Protein AF-A0A0B1T4G3-F1 (afdb_monomer_lite)

Structure (mmCIF, N/CA/C/O backbone):
data_AF-A0A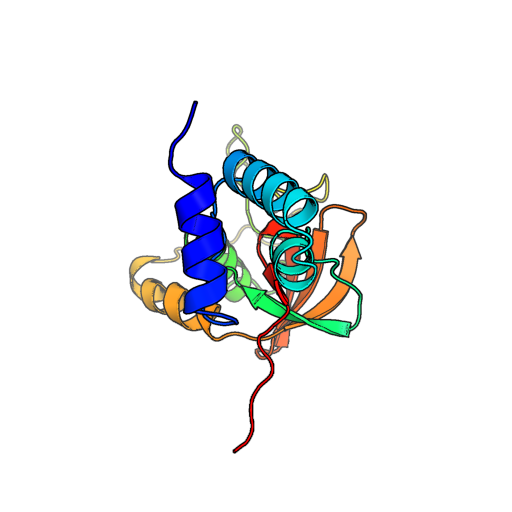0B1T4G3-F1
#
_entry.id   AF-A0A0B1T4G3-F1
#
loop_
_atom_site.group_PDB
_atom_site.id
_atom_site.type_symbol
_atom_site.label_atom_id
_atom_site.label_alt_id
_atom_site.label_comp_id
_atom_site.label_asym_id
_atom_site.label_entity_id
_atom_site.label_seq_id
_atom_site.pdbx_PDB_ins_code
_atom_site.Cartn_x
_atom_site.Cartn_y
_atom_site.Cartn_z
_atom_site.occupancy
_atom_site.B_iso_or_equiv
_atom_site.auth_seq_id
_atom_site.auth_comp_id
_atom_site.auth_asym_id
_atom_site.auth_atom_id
_atom_site.pdbx_PDB_model_num
ATOM 1 N N . MET A 1 1 ? -12.582 25.650 18.865 1.00 42.69 1 MET A N 1
ATOM 2 C CA . MET A 1 1 ? -13.372 24.447 19.202 1.00 42.69 1 MET A CA 1
ATOM 3 C C . MET A 1 1 ? -14.138 24.042 17.957 1.00 42.69 1 MET A C 1
ATOM 5 O O . MET A 1 1 ? -14.991 24.799 17.508 1.00 42.69 1 MET A O 1
ATOM 9 N N . CYS A 1 2 ? -13.718 22.944 17.332 1.00 48.22 2 CYS A N 1
ATOM 10 C CA . CYS A 1 2 ? -14.166 22.498 16.014 1.00 48.22 2 CYS A CA 1
ATOM 11 C C . CYS A 1 2 ? -15.556 21.851 16.093 1.00 48.22 2 CYS A C 1
ATOM 13 O O . CYS A 1 2 ? -15.725 20.813 16.720 1.00 48.22 2 CYS A O 1
ATOM 15 N N . LEU A 1 3 ? -16.546 22.442 15.421 1.00 53.44 3 LEU A N 1
ATOM 16 C CA . LEU A 1 3 ? -17.926 21.935 15.323 1.00 53.44 3 LEU A CA 1
ATOM 17 C C . LEU A 1 3 ? -18.066 20.682 14.425 1.00 53.44 3 LEU A C 1
ATOM 19 O O . LEU A 1 3 ? -19.178 20.271 14.107 1.00 53.44 3 LEU A O 1
ATOM 23 N N . THR A 1 4 ? -16.962 20.083 13.974 1.00 63.09 4 THR A N 1
ATOM 24 C CA . THR A 1 4 ? -16.945 19.031 12.943 1.00 63.09 4 THR A CA 1
ATOM 25 C C . THR A 1 4 ? -17.049 17.611 13.498 1.00 63.09 4 THR A C 1
ATOM 27 O O . THR A 1 4 ? -17.615 16.750 12.829 1.00 63.09 4 THR A O 1
ATOM 30 N N . PHE A 1 5 ? -16.568 17.348 14.715 1.00 69.75 5 PHE A N 1
ATOM 31 C CA . PHE A 1 5 ? -16.569 15.992 15.283 1.00 69.75 5 PHE A CA 1
ATOM 32 C C . PHE A 1 5 ? -17.957 15.452 15.648 1.00 69.75 5 PHE A C 1
ATOM 34 O O . PHE A 1 5 ? -18.245 14.308 15.295 1.00 69.75 5 PHE A O 1
ATOM 41 N N . PRO A 1 6 ? -18.879 16.250 16.226 1.00 76.31 6 PRO A N 1
ATOM 42 C CA . PRO A 1 6 ? -20.253 15.796 16.443 1.00 76.31 6 PRO A CA 1
ATOM 43 C C . PRO A 1 6 ? -20.939 15.383 15.135 1.00 76.31 6 PRO A C 1
ATOM 45 O O . PRO A 1 6 ? -21.688 14.411 15.101 1.00 76.31 6 PRO A O 1
ATOM 48 N N . LEU A 1 7 ? -20.638 16.078 14.031 1.00 82.25 7 LEU A N 1
ATOM 49 C CA . LEU A 1 7 ? -21.160 15.730 12.712 1.00 82.25 7 LEU A CA 1
ATOM 50 C C . LEU A 1 7 ? -20.596 14.393 12.212 1.00 82.25 7 LEU A C 1
ATOM 52 O O . LEU A 1 7 ? -21.327 13.624 11.600 1.00 82.25 7 LEU A O 1
ATOM 56 N N . GLN A 1 8 ? -19.325 14.090 12.483 1.00 84.19 8 GLN A N 1
ATOM 57 C CA . GLN A 1 8 ? -18.717 12.808 12.116 1.00 84.19 8 GLN A CA 1
ATOM 58 C C . GLN A 1 8 ? -19.309 11.637 12.902 1.00 84.19 8 GLN A C 1
ATOM 60 O O . GLN A 1 8 ? -19.599 10.608 12.300 1.00 84.19 8 GLN A O 1
ATOM 65 N N . ILE A 1 9 ? -19.578 11.814 14.198 1.00 88.62 9 ILE A N 1
ATOM 66 C CA . ILE A 1 9 ? -20.298 10.818 15.005 1.00 88.62 9 ILE A CA 1
ATOM 67 C C . ILE A 1 9 ? -21.705 10.582 14.441 1.00 88.62 9 ILE A C 1
ATOM 69 O O . ILE A 1 9 ? -22.118 9.440 14.263 1.00 88.62 9 ILE A O 1
ATOM 73 N N . LEU A 1 10 ? -22.432 11.651 14.103 1.00 89.00 10 LEU A N 1
ATOM 74 C CA . LEU A 1 10 ? -23.763 11.537 13.500 1.00 89.00 10 LEU A CA 1
ATOM 75 C C . LEU A 1 10 ? -23.726 10.863 12.127 1.00 89.00 10 LEU A C 1
ATOM 77 O O . LEU A 1 10 ? -24.594 10.049 11.829 1.00 89.00 10 LEU A O 1
ATOM 81 N N . ASN A 1 11 ? -22.728 11.181 11.303 1.00 89.69 11 ASN A N 1
ATOM 82 C CA . ASN A 1 11 ? -22.529 10.519 10.020 1.00 89.69 11 ASN A CA 1
ATOM 83 C C . ASN A 1 11 ? -22.250 9.026 10.221 1.00 89.69 11 ASN A C 1
ATOM 85 O O . ASN A 1 11 ? -22.866 8.223 9.540 1.00 89.69 11 ASN A O 1
ATOM 89 N N . TYR A 1 12 ? -21.417 8.636 11.191 1.00 90.25 12 TYR A N 1
ATOM 90 C CA . TYR A 1 12 ? -21.206 7.223 11.522 1.00 90.25 12 TYR A CA 1
ATOM 91 C C . TYR A 1 12 ? -22.500 6.531 11.971 1.00 90.25 12 TYR A C 1
ATOM 93 O O . TYR A 1 12 ? -22.840 5.468 11.466 1.00 90.25 12 TYR A O 1
ATOM 101 N N . LEU A 1 13 ? -23.268 7.151 12.871 1.00 88.44 13 LEU A N 1
ATOM 102 C CA . LEU A 1 13 ? -24.543 6.593 13.335 1.00 88.44 13 LEU A CA 1
ATOM 103 C C . LEU A 1 13 ? -25.595 6.490 12.219 1.00 88.44 13 LEU A C 1
ATOM 105 O O . LEU A 1 13 ? -26.489 5.650 12.303 1.00 88.44 13 LEU A O 1
ATOM 109 N N . ARG A 1 14 ? -25.509 7.347 11.195 1.00 91.38 14 ARG A N 1
ATOM 110 C CA . ARG A 1 14 ? -26.403 7.338 10.032 1.00 91.38 14 ARG A CA 1
ATOM 111 C C . ARG A 1 14 ? -25.968 6.329 8.971 1.00 91.38 14 ARG A C 1
ATOM 113 O O . ARG A 1 14 ? -26.813 5.614 8.444 1.00 91.38 14 ARG A O 1
ATOM 120 N N . ASP A 1 15 ? -24.683 6.323 8.640 1.00 88.19 15 ASP A N 1
ATOM 121 C CA . ASP A 1 15 ? -24.125 5.635 7.474 1.00 88.19 15 ASP A CA 1
ATOM 122 C C . ASP A 1 15 ? -23.593 4.231 7.839 1.00 88.19 15 ASP A C 1
ATOM 124 O O . ASP A 1 15 ? -23.404 3.392 6.961 1.00 88.19 15 ASP A O 1
ATOM 128 N N . GLY A 1 16 ? -23.396 3.940 9.130 1.00 82.38 16 GLY A N 1
ATOM 129 C CA . GLY A 1 16 ? -22.958 2.636 9.625 1.00 82.38 16 GLY A CA 1
ATOM 130 C C . GLY A 1 16 ? -21.603 2.226 9.049 1.00 82.38 16 GLY A C 1
ATOM 131 O O . GLY A 1 16 ? -20.622 2.962 9.159 1.00 82.38 16 GLY A O 1
ATOM 132 N N . GLU A 1 17 ? -21.555 1.051 8.424 1.00 69.38 17 GLU A N 1
ATOM 133 C CA . GLU A 1 17 ? -20.337 0.487 7.822 1.00 69.38 17 GLU A CA 1
ATOM 134 C C . GLU A 1 17 ? -19.843 1.265 6.589 1.00 69.38 17 GLU A C 1
ATOM 136 O O . GLU A 1 17 ? -18.663 1.201 6.256 1.00 69.38 17 GLU A O 1
ATOM 141 N N . GLU A 1 18 ? -20.699 2.072 5.952 1.00 75.62 18 GLU A N 1
ATOM 142 C CA . GLU A 1 18 ? -20.322 2.920 4.808 1.00 75.62 18 GLU A CA 1
ATOM 143 C C . GLU A 1 18 ? -19.627 4.228 5.235 1.00 75.62 18 GLU A C 1
ATOM 145 O O . GLU A 1 18 ? -19.218 5.047 4.400 1.00 75.62 18 GLU A O 1
ATOM 150 N N . PHE A 1 19 ? -19.489 4.457 6.545 1.00 83.50 19 PHE A N 1
ATOM 151 C CA . PHE A 1 19 ? -18.832 5.641 7.076 1.00 83.50 19 PHE A CA 1
ATOM 152 C C . PHE A 1 19 ? -17.337 5.659 6.739 1.00 83.50 19 PHE A C 1
ATOM 154 O O . PHE A 1 19 ? -16.575 4.744 7.049 1.00 83.50 19 PHE A O 1
ATOM 161 N N . LYS A 1 20 ? -16.884 6.770 6.152 1.00 80.06 20 LYS A N 1
ATOM 162 C CA . LYS A 1 20 ? -15.478 6.967 5.788 1.00 80.06 20 LYS A CA 1
ATOM 163 C C . LYS A 1 20 ? -14.751 7.746 6.870 1.00 80.06 20 LYS A C 1
ATOM 165 O O . LYS A 1 20 ? -15.055 8.916 7.111 1.00 80.06 20 LYS A O 1
ATOM 170 N N . ILE A 1 21 ? -13.748 7.108 7.468 1.00 83.25 21 ILE A N 1
ATOM 171 C CA . ILE A 1 21 ? -12.874 7.755 8.444 1.00 83.25 21 ILE A CA 1
ATOM 172 C C . ILE A 1 21 ? -12.067 8.900 7.804 1.00 83.25 21 ILE A C 1
ATOM 174 O O . ILE A 1 21 ? -11.745 8.849 6.610 1.00 83.25 21 ILE A O 1
ATOM 178 N N . PRO A 1 22 ? -11.709 9.936 8.581 1.00 82.44 22 PRO A N 1
ATOM 179 C CA . PRO A 1 22 ? -10.793 10.974 8.129 1.00 82.44 22 PRO A CA 1
ATOM 180 C C . PRO A 1 22 ? -9.444 10.380 7.710 1.00 82.44 22 PRO A C 1
ATOM 182 O O . PRO A 1 22 ? -8.883 9.542 8.411 1.00 82.44 22 PRO A O 1
ATOM 185 N N . LEU A 1 23 ? -8.910 10.846 6.577 1.00 68.44 23 LEU A N 1
ATOM 186 C CA . LEU A 1 23 ? -7.564 10.479 6.114 1.00 68.44 23 LEU A CA 1
ATOM 187 C C . LEU A 1 23 ? -6.463 11.200 6.902 1.00 68.44 23 LEU A C 1
ATOM 189 O O . LEU A 1 23 ? -5.333 10.722 6.973 1.00 68.44 23 LEU A O 1
ATOM 193 N N . ASP A 1 24 ? -6.791 12.364 7.465 1.00 78.75 24 ASP A N 1
ATOM 194 C CA . ASP A 1 24 ? -5.885 13.106 8.328 1.00 78.75 24 ASP A CA 1
ATOM 195 C C . ASP A 1 24 ? -5.723 12.385 9.669 1.00 78.75 24 ASP A C 1
ATOM 197 O O . ASP A 1 24 ? -6.702 12.013 10.320 1.00 78.75 24 ASP A O 1
ATOM 201 N N . ARG A 1 25 ? -4.467 12.174 10.067 1.00 71.69 25 ARG A N 1
ATOM 202 C CA . ARG A 1 25 ? -4.127 11.385 11.252 1.00 71.69 25 ARG A CA 1
ATOM 203 C C . ARG A 1 25 ? -4.613 12.049 12.536 1.00 71.69 25 ARG A C 1
ATOM 205 O O . ARG A 1 25 ? -5.115 11.344 13.410 1.00 71.69 25 ARG A O 1
ATOM 212 N N . ASP A 1 26 ? -4.467 13.366 12.645 1.00 74.88 26 ASP A N 1
ATOM 213 C CA . ASP A 1 26 ? -4.842 14.098 13.853 1.00 74.88 26 ASP A CA 1
ATOM 214 C C . ASP A 1 26 ? -6.369 14.130 13.988 1.00 74.88 26 ASP A C 1
ATOM 216 O O . ASP A 1 26 ? -6.898 13.792 15.045 1.00 74.88 26 ASP A O 1
ATOM 220 N N . ALA A 1 27 ? -7.091 14.378 12.891 1.00 79.94 27 ALA A N 1
ATOM 221 C CA . ALA A 1 27 ? -8.549 14.299 12.853 1.00 79.94 27 ALA A CA 1
ATOM 222 C C . ALA A 1 27 ? -9.081 12.882 13.140 1.00 79.94 27 ALA A C 1
ATOM 224 O O . ALA A 1 27 ? -10.125 12.736 13.774 1.00 79.94 27 ALA A O 1
ATOM 225 N N . CYS A 1 28 ? -8.387 11.833 12.686 1.00 83.81 28 CYS A N 1
ATOM 226 C CA . CYS A 1 28 ? -8.764 10.448 12.973 1.00 83.81 28 CYS A CA 1
ATOM 227 C C . CYS A 1 28 ? -8.553 10.097 14.457 1.00 83.81 28 CYS A C 1
ATOM 229 O O . CYS A 1 28 ? -9.417 9.474 15.071 1.00 83.81 28 CYS A O 1
ATOM 231 N N . GLU A 1 29 ? -7.457 10.557 15.070 1.00 80.56 29 GLU A N 1
ATOM 232 C CA . GLU A 1 29 ? -7.225 10.406 16.513 1.00 80.56 29 GLU A CA 1
ATOM 233 C C . GLU A 1 29 ? -8.234 11.195 17.356 1.00 80.56 29 GLU A C 1
ATOM 235 O O . GLU A 1 29 ? -8.721 10.690 18.370 1.00 80.56 29 GLU A O 1
ATOM 240 N N . GLU A 1 30 ? -8.587 12.414 16.947 1.00 85.00 30 GLU A N 1
ATOM 241 C CA . GLU A 1 30 ? -9.631 13.199 17.611 1.00 85.00 30 GLU A CA 1
ATOM 242 C C . GLU A 1 30 ? -10.997 12.508 17.503 1.00 85.00 30 GLU A C 1
ATOM 244 O O . GLU A 1 30 ? -11.671 12.329 18.519 1.00 85.00 30 GLU A O 1
ATOM 249 N N . LEU A 1 31 ? -11.362 12.004 16.318 1.00 89.31 31 LEU A N 1
ATOM 250 C CA . LEU A 1 31 ? -12.584 11.219 16.129 1.00 89.31 31 LEU A CA 1
ATOM 251 C C . LEU A 1 31 ? -12.585 9.942 16.981 1.00 89.31 31 LEU A C 1
ATOM 253 O O . LEU A 1 31 ? -13.611 9.600 17.567 1.00 89.31 31 LEU A O 1
ATOM 257 N N . ARG A 1 32 ? -11.440 9.263 17.108 1.00 88.25 32 ARG A N 1
ATOM 258 C CA . ARG A 1 32 ? -11.292 8.083 17.969 1.00 88.25 32 ARG A CA 1
ATOM 259 C C . ARG A 1 32 ? -11.569 8.414 19.436 1.00 88.25 32 ARG A C 1
ATOM 261 O O . ARG A 1 32 ? -12.256 7.647 20.107 1.00 88.25 32 ARG A O 1
ATOM 268 N N . ARG A 1 33 ? -11.060 9.545 19.941 1.00 86.75 33 ARG A N 1
ATOM 269 C CA . ARG A 1 33 ? -11.311 10.001 21.324 1.00 86.75 33 ARG A CA 1
ATOM 270 C C . ARG A 1 33 ? -12.784 10.327 21.555 1.00 86.75 33 ARG A C 1
ATOM 272 O O . ARG A 1 33 ? -13.336 9.936 22.579 1.00 86.75 33 ARG A O 1
ATOM 279 N N . GLU A 1 34 ? -13.429 10.987 20.598 1.00 90.94 34 GLU A N 1
ATOM 280 C CA . GLU A 1 34 ? -14.869 11.263 20.660 1.00 90.94 34 GLU A CA 1
ATOM 281 C C . GLU A 1 34 ? -15.683 9.961 20.622 1.00 90.94 34 GLU A C 1
ATOM 283 O O . GLU A 1 34 ? -16.570 9.755 21.446 1.00 90.94 34 GLU A O 1
ATOM 288 N N . ALA A 1 35 ? -15.336 9.018 19.743 1.00 90.19 35 ALA A N 1
ATOM 289 C CA . ALA A 1 35 ? -15.976 7.705 19.681 1.00 90.19 35 ALA A CA 1
ATOM 290 C C . ALA A 1 35 ? -15.845 6.921 21.000 1.00 90.19 35 ALA A C 1
ATOM 292 O O . ALA A 1 35 ? -16.797 6.263 21.421 1.00 90.19 35 ALA A O 1
ATOM 293 N N . GLN A 1 36 ? -14.698 7.027 21.683 1.00 90.62 36 GLN A N 1
ATOM 294 C CA . GLN A 1 36 ? -14.509 6.474 23.028 1.00 90.62 36 GLN A CA 1
ATOM 295 C C . GLN A 1 36 ? -15.419 7.155 24.054 1.00 90.62 36 GLN A C 1
ATOM 297 O O . GLN A 1 36 ? -16.046 6.466 24.856 1.00 90.62 36 GLN A O 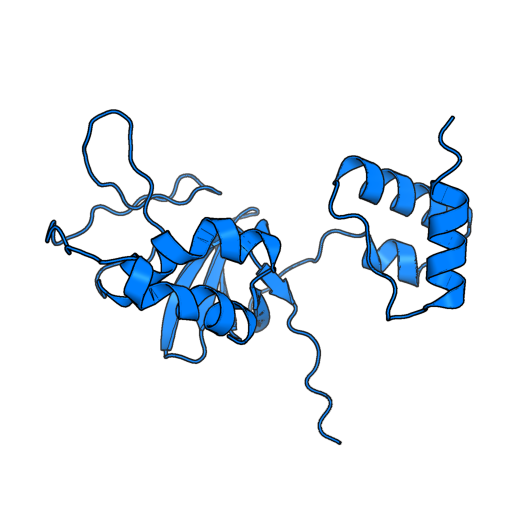1
ATOM 302 N N . PHE A 1 37 ? -15.527 8.485 24.013 1.00 92.31 37 PHE A N 1
ATOM 303 C CA . PHE A 1 37 ? -16.395 9.251 24.908 1.00 92.31 37 PHE A CA 1
ATOM 304 C C . PHE A 1 37 ? -17.877 8.876 24.745 1.00 92.31 37 PHE A C 1
ATOM 306 O O . PHE A 1 37 ? -18.570 8.665 25.740 1.00 92.31 37 PHE A O 1
ATOM 313 N N . TYR A 1 38 ? -18.350 8.718 23.505 1.00 91.62 38 TYR A N 1
ATOM 314 C CA . TYR A 1 38 ? -19.723 8.291 23.201 1.00 91.62 38 TYR A CA 1
ATOM 315 C C . TYR A 1 38 ? -19.944 6.772 23.291 1.00 91.62 38 TYR A C 1
ATOM 317 O O . TYR A 1 38 ? -21.050 6.306 23.019 1.00 91.62 38 TYR A O 1
ATOM 325 N N . ASN A 1 39 ? -18.925 5.999 23.686 1.00 91.38 39 ASN A N 1
ATOM 326 C CA . ASN A 1 39 ? -18.973 4.541 23.809 1.00 91.38 39 ASN A CA 1
ATOM 327 C C . ASN A 1 39 ? -19.435 3.833 22.518 1.00 91.38 39 ASN A C 1
ATOM 329 O O . ASN A 1 39 ? -20.334 2.991 22.531 1.00 91.38 39 ASN A O 1
ATOM 333 N N . LEU A 1 40 ? -18.814 4.195 21.393 1.00 91.69 40 LEU A N 1
ATOM 334 C CA . LEU A 1 40 ? -19.068 3.633 20.064 1.00 91.69 40 LEU A CA 1
ATOM 335 C C . LEU A 1 40 ? -17.917 2.694 19.658 1.00 91.69 40 LEU A C 1
ATOM 337 O O . LEU A 1 40 ? -17.057 3.095 18.872 1.00 91.69 40 LEU A O 1
ATOM 341 N N . PRO A 1 41 ? -17.863 1.447 20.169 1.00 87.25 41 PRO A N 1
ATOM 342 C CA . PRO A 1 41 ? -16.710 0.561 19.989 1.00 87.25 41 PRO A CA 1
ATOM 343 C C . PRO A 1 41 ? -16.390 0.268 18.519 1.00 87.25 41 PRO A C 1
ATOM 345 O O . PRO A 1 41 ? -15.218 0.262 18.158 1.00 87.25 41 PRO A O 1
ATOM 348 N N . GLY A 1 42 ? -17.406 0.130 17.658 1.00 85.00 42 GLY A N 1
ATOM 349 C CA . GLY A 1 42 ? -17.197 -0.070 16.218 1.00 85.00 42 GLY A CA 1
ATOM 350 C C . GLY A 1 42 ? -16.466 1.101 15.551 1.00 85.00 42 GLY A C 1
ATOM 351 O O . GLY A 1 42 ? -15.554 0.890 14.758 1.00 85.00 42 GLY A O 1
ATOM 352 N N . LEU A 1 43 ? -16.772 2.344 15.938 1.00 86.69 43 LEU A N 1
ATOM 353 C CA . LEU A 1 43 ? -16.068 3.518 15.415 1.00 86.69 43 LEU A CA 1
ATOM 354 C C . LEU A 1 43 ? -14.654 3.649 15.996 1.00 86.69 43 LEU A C 1
ATOM 356 O O . LEU A 1 43 ? -13.735 4.064 15.296 1.00 86.69 43 LEU A O 1
ATOM 360 N N . VAL A 1 44 ? -14.455 3.259 17.259 1.00 86.25 44 VAL A N 1
ATOM 361 C CA . VAL A 1 44 ? -13.115 3.209 17.866 1.00 86.25 44 VAL A CA 1
ATOM 362 C C . VAL A 1 44 ? -12.223 2.220 17.122 1.00 86.25 44 VAL A C 1
ATOM 364 O O . VAL A 1 44 ? -11.065 2.535 16.847 1.00 86.25 44 VAL A O 1
ATOM 367 N N . GLU A 1 45 ? -12.752 1.048 16.781 1.00 83.19 45 GLU A N 1
ATOM 368 C CA . GLU A 1 45 ? -12.043 0.035 16.001 1.00 83.19 45 GLU A CA 1
ATOM 369 C C . GLU A 1 45 ? -11.755 0.519 14.575 1.00 83.19 45 GLU A C 1
ATOM 371 O O . GLU A 1 45 ? -10.614 0.430 14.128 1.00 83.19 45 GLU A O 1
ATOM 376 N N . LEU A 1 46 ? -12.731 1.143 13.905 1.00 79.56 46 LEU A N 1
ATOM 377 C CA . LEU A 1 46 ? -12.545 1.739 12.575 1.00 79.56 46 LEU A CA 1
ATOM 378 C C . LEU A 1 46 ? -11.458 2.823 12.552 1.00 79.56 46 LEU A C 1
ATOM 380 O O . LEU A 1 46 ? -10.716 2.932 11.577 1.00 79.56 46 LEU A O 1
ATOM 384 N N . CYS A 1 47 ? -11.345 3.619 13.616 1.00 81.75 47 CYS A N 1
ATOM 385 C CA . CYS A 1 47 ? -10.299 4.631 13.760 1.00 81.75 47 CYS A CA 1
ATOM 386 C C . CYS A 1 47 ? -8.975 4.072 14.306 1.00 81.75 47 CYS A C 1
ATOM 388 O O . CYS A 1 47 ? -7.997 4.815 14.413 1.00 81.75 47 CYS A O 1
ATOM 390 N N . SER A 1 48 ? -8.919 2.796 14.693 1.00 74.75 48 SER A N 1
ATOM 391 C CA . SER A 1 48 ? -7.696 2.197 15.220 1.00 74.75 48 SER A CA 1
ATOM 392 C C . SER A 1 48 ? -6.729 1.837 14.087 1.00 74.75 48 SER A C 1
ATOM 394 O O . SER A 1 48 ? -7.152 1.498 12.978 1.00 74.75 48 SER A O 1
ATOM 396 N N . PRO A 1 49 ? -5.407 1.884 14.332 1.00 70.94 49 PRO A N 1
ATOM 397 C CA . PRO A 1 49 ? -4.434 1.392 13.368 1.00 70.94 49 PRO A CA 1
ATOM 398 C C . PRO A 1 49 ? -4.734 -0.074 13.047 1.00 70.94 49 PRO A C 1
ATOM 400 O O . PRO A 1 49 ? -4.772 -0.909 13.950 1.00 70.94 49 PRO A O 1
ATOM 403 N N . GLN A 1 50 ? -4.934 -0.396 11.768 1.00 73.88 50 GLN A N 1
ATOM 404 C CA . GLN A 1 50 ? -5.099 -1.789 11.362 1.00 73.88 50 GLN A CA 1
ATOM 405 C C . GLN A 1 50 ? -3.824 -2.564 11.698 1.00 73.88 50 GLN A C 1
ATOM 407 O O . GLN A 1 50 ? -2.736 -2.233 11.221 1.00 73.88 50 GLN A O 1
ATOM 412 N N . VAL A 1 51 ? -3.968 -3.607 12.513 1.00 83.44 51 VAL A N 1
ATOM 413 C CA . VAL A 1 51 ? -2.883 -4.548 12.787 1.00 83.44 51 VAL A CA 1
ATOM 414 C C . VAL A 1 51 ? -2.819 -5.537 11.631 1.00 83.44 51 VAL A C 1
ATOM 416 O O . VAL A 1 51 ? -3.783 -6.257 11.368 1.00 83.44 51 VAL A O 1
ATOM 419 N N . LEU A 1 52 ? -1.682 -5.537 10.940 1.00 89.69 52 LEU A N 1
ATOM 420 C CA . LEU A 1 52 ? -1.392 -6.424 9.821 1.00 89.69 52 LEU A CA 1
ATOM 421 C C . LEU A 1 52 ? -0.497 -7.574 10.286 1.00 89.69 52 LEU A C 1
ATOM 423 O O . LEU A 1 52 ? 0.572 -7.336 10.856 1.00 89.69 52 LEU A O 1
ATOM 427 N N . ASN A 1 53 ? -0.929 -8.799 10.009 1.00 93.50 53 ASN A N 1
ATOM 428 C CA . ASN A 1 53 ? -0.267 -10.045 10.369 1.00 93.50 53 ASN A CA 1
ATOM 429 C C . ASN A 1 53 ? 0.098 -10.857 9.123 1.00 93.50 53 ASN A C 1
ATOM 431 O O . ASN A 1 53 ? -0.448 -10.651 8.043 1.00 93.50 53 ASN A O 1
ATOM 435 N N . VAL A 1 54 ? 1.009 -11.817 9.289 1.00 95.44 54 VAL A N 1
ATOM 436 C CA . VAL A 1 54 ? 1.283 -12.824 8.253 1.00 95.44 54 VAL A CA 1
ATOM 437 C C . VAL A 1 54 ? 0.009 -13.625 7.970 1.00 95.44 54 VAL A C 1
ATOM 439 O O . VAL A 1 54 ? -0.679 -14.029 8.908 1.00 95.44 54 VAL A O 1
ATOM 442 N N . GLY A 1 55 ? -0.293 -13.839 6.691 1.00 94.31 55 GLY A N 1
ATOM 443 C CA . GLY A 1 55 ? -1.504 -14.503 6.207 1.00 94.31 55 GLY A CA 1
ATOM 444 C C . GLY A 1 55 ? -2.717 -13.583 6.044 1.00 94.31 55 GLY A C 1
ATOM 445 O O . GLY A 1 55 ? -3.740 -14.030 5.532 1.00 94.31 55 GLY A O 1
ATOM 446 N N . ASP A 1 56 ? -2.639 -12.308 6.452 1.00 94.12 56 ASP A N 1
ATOM 447 C CA . ASP A 1 56 ? -3.705 -11.351 6.142 1.00 94.12 56 ASP A CA 1
ATOM 448 C C . ASP A 1 56 ? -3.739 -11.078 4.630 1.00 94.12 56 ASP A C 1
ATOM 450 O O . ASP A 1 56 ? -2.721 -10.738 4.016 1.00 94.12 56 ASP A O 1
ATOM 454 N N . GLU A 1 57 ? -4.936 -11.160 4.050 1.00 95.25 57 GLU A N 1
ATOM 455 C CA . GLU A 1 57 ? -5.196 -10.681 2.697 1.00 95.25 57 GLU A CA 1
ATOM 456 C C . GLU A 1 57 ? -5.325 -9.151 2.708 1.00 95.25 57 GLU A C 1
ATOM 458 O O . GLU A 1 57 ? -6.032 -8.564 3.536 1.00 95.25 57 GLU A O 1
ATOM 463 N N . VAL A 1 58 ? -4.634 -8.486 1.788 1.00 94.12 58 VAL A N 1
ATOM 464 C CA . VAL A 1 58 ? -4.502 -7.032 1.727 1.00 94.12 58 VAL A CA 1
ATOM 465 C C . VAL A 1 58 ? -4.741 -6.478 0.329 1.00 94.12 58 VAL A C 1
ATOM 467 O O . VAL A 1 58 ? -4.621 -7.163 -0.686 1.00 94.12 58 VAL A O 1
ATOM 470 N N . GLN A 1 59 ? -5.063 -5.190 0.292 1.00 94.31 59 GLN A N 1
ATOM 471 C CA . GLN A 1 59 ? -5.185 -4.383 -0.916 1.00 94.31 59 GLN A CA 1
ATOM 472 C C . GLN A 1 59 ? -4.435 -3.063 -0.750 1.00 94.31 59 GLN A C 1
ATOM 474 O O . GLN A 1 59 ? -4.200 -2.580 0.365 1.00 94.31 59 GLN A O 1
ATOM 479 N N . TRP A 1 60 ? -4.098 -2.438 -1.875 1.00 92.50 60 TRP A N 1
ATOM 480 C CA . TRP A 1 60 ? -3.530 -1.097 -1.879 1.00 92.50 60 TRP A CA 1
ATOM 481 C C . TRP A 1 60 ? -4.506 -0.072 -1.301 1.00 92.50 60 TRP A C 1
ATOM 483 O O . TRP A 1 60 ? -5.688 -0.037 -1.651 1.00 92.50 60 TRP A O 1
ATOM 493 N N . LYS A 1 61 ? -3.994 0.842 -0.472 1.00 89.06 61 LYS A N 1
ATOM 494 C CA . LYS A 1 61 ? -4.740 2.060 -0.149 1.00 89.06 61 LYS A CA 1
ATOM 495 C C . LYS A 1 61 ? -4.763 2.988 -1.358 1.00 89.06 61 LYS A C 1
ATOM 497 O O . LYS A 1 61 ? -3.765 3.139 -2.064 1.00 89.06 61 LYS A O 1
ATOM 502 N N . ARG A 1 62 ? -5.885 3.670 -1.579 1.00 85.69 62 ARG A N 1
ATOM 503 C CA . ARG A 1 62 ? -6.081 4.528 -2.758 1.00 85.69 62 ARG A CA 1
ATOM 504 C C . ARG A 1 62 ? -5.074 5.677 -2.822 1.00 85.69 62 ARG A C 1
ATOM 506 O O . ARG A 1 62 ? -4.531 5.982 -3.882 1.00 85.69 62 ARG A O 1
ATOM 513 N N . GLU A 1 63 ? -4.809 6.290 -1.680 1.00 83.75 63 GLU A N 1
ATOM 514 C CA . GLU A 1 63 ? -3.819 7.344 -1.496 1.00 83.75 63 GLU A CA 1
ATOM 515 C C . GLU A 1 63 ? -2.388 6.840 -1.727 1.00 83.75 63 GLU A C 1
ATOM 517 O O . GLU A 1 63 ? -1.567 7.558 -2.298 1.00 83.75 63 GLU A O 1
ATOM 522 N N . ALA A 1 64 ? -2.107 5.580 -1.382 1.00 88.38 64 ALA A N 1
ATOM 523 C CA . ALA A 1 64 ? -0.806 4.969 -1.611 1.00 88.38 64 ALA A CA 1
ATOM 524 C C . ALA A 1 64 ? -0.567 4.711 -3.103 1.00 88.38 64 ALA A C 1
ATOM 526 O O . ALA A 1 64 ? 0.510 5.023 -3.602 1.00 88.38 64 ALA A O 1
ATOM 527 N N . VAL A 1 65 ? -1.566 4.241 -3.858 1.00 90.56 65 VAL A N 1
ATOM 528 C CA . VAL A 1 65 ? -1.418 4.002 -5.308 1.00 90.56 65 VAL A CA 1
ATOM 529 C C . VAL A 1 65 ? -0.858 5.226 -6.036 1.00 90.56 65 VAL A C 1
ATOM 531 O O . VAL A 1 65 ? 0.052 5.093 -6.851 1.00 90.56 65 VAL A O 1
ATOM 534 N N . SER A 1 66 ? -1.326 6.430 -5.698 1.00 86.25 66 SER A N 1
ATOM 535 C CA . SER A 1 66 ? -0.854 7.675 -6.326 1.00 86.25 66 SER A CA 1
ATOM 536 C C . SER A 1 66 ? 0.651 7.916 -6.139 1.00 86.25 66 SER A C 1
ATOM 538 O O . SER A 1 66 ? 1.292 8.496 -7.017 1.00 86.25 66 SER A O 1
ATOM 540 N N . LEU A 1 67 ? 1.215 7.441 -5.026 1.00 85.12 67 LEU A N 1
ATOM 541 C CA . LEU A 1 67 ? 2.633 7.553 -4.684 1.00 85.12 67 LEU A CA 1
ATOM 542 C C . LEU A 1 67 ? 3.457 6.375 -5.224 1.00 85.12 67 LEU A C 1
ATOM 544 O O . LEU A 1 67 ? 4.584 6.565 -5.679 1.00 85.12 67 LEU A O 1
ATOM 548 N N . TYR A 1 68 ? 2.893 5.166 -5.198 1.00 88.75 68 TYR A N 1
ATOM 549 C CA . TYR A 1 68 ? 3.631 3.923 -5.424 1.00 88.75 68 TYR A CA 1
ATOM 550 C C . TYR A 1 68 ? 3.502 3.344 -6.834 1.00 88.75 68 TYR A C 1
ATOM 552 O O . TYR A 1 68 ? 4.297 2.476 -7.182 1.00 88.75 68 TYR A O 1
ATOM 560 N N . TRP A 1 69 ? 2.587 3.824 -7.684 1.00 91.00 69 TRP A N 1
ATOM 561 C CA . TRP A 1 69 ? 2.380 3.205 -9.000 1.00 91.00 69 TRP A CA 1
ATOM 562 C C . TRP A 1 69 ? 3.613 3.244 -9.909 1.00 91.00 69 TRP A C 1
ATOM 564 O O . TRP A 1 69 ? 3.903 2.260 -10.580 1.00 91.00 69 TRP A O 1
ATOM 574 N N . ARG A 1 70 ? 4.395 4.333 -9.914 1.00 88.12 70 ARG A N 1
ATOM 575 C CA . ARG A 1 70 ? 5.624 4.397 -10.729 1.00 88.12 70 ARG A CA 1
ATOM 576 C C . ARG A 1 70 ? 6.718 3.452 -10.213 1.00 88.12 70 ARG A C 1
ATOM 578 O O . ARG A 1 70 ? 7.304 2.754 -11.040 1.00 88.12 70 ARG A O 1
ATOM 585 N N . PRO A 1 71 ? 7.030 3.411 -8.899 1.00 85.06 71 PRO A N 1
ATOM 586 C CA . PRO A 1 71 ? 7.890 2.368 -8.338 1.00 85.06 71 PRO A CA 1
ATOM 587 C C . PRO A 1 71 ? 7.391 0.950 -8.628 1.00 85.06 71 PRO A C 1
ATOM 589 O O . PRO A 1 71 ? 8.195 0.093 -8.973 1.00 85.06 71 PRO A O 1
ATOM 592 N N . PHE A 1 72 ? 6.079 0.723 -8.547 1.00 87.94 72 PHE A N 1
ATOM 593 C CA . PHE A 1 72 ? 5.476 -0.580 -8.805 1.00 87.94 72 PHE A CA 1
ATOM 594 C C . PHE A 1 72 ? 5.641 -1.016 -10.266 1.00 87.94 72 PHE A C 1
ATOM 596 O O . PHE A 1 72 ? 6.055 -2.136 -10.522 1.00 87.94 72 PHE A O 1
ATOM 603 N N . VAL A 1 73 ? 5.424 -0.121 -11.236 1.00 88.31 73 VAL A N 1
ATOM 604 C CA . VAL A 1 73 ? 5.687 -0.404 -12.660 1.00 88.31 73 VAL A CA 1
ATOM 605 C C . VAL A 1 73 ? 7.152 -0.764 -12.902 1.00 88.31 73 VAL A C 1
ATOM 607 O O . VAL A 1 73 ? 7.429 -1.704 -13.634 1.00 88.31 73 VAL A O 1
ATOM 610 N N . ARG A 1 74 ? 8.099 -0.046 -12.283 1.00 83.44 74 ARG A N 1
ATOM 611 C CA . ARG A 1 74 ? 9.529 -0.390 -12.395 1.00 83.44 74 ARG A CA 1
ATOM 612 C C . ARG A 1 74 ? 9.799 -1.801 -11.886 1.00 83.44 74 ARG A C 1
ATOM 614 O O . ARG A 1 74 ? 10.435 -2.578 -12.581 1.00 83.44 74 ARG A O 1
ATOM 621 N N . TYR A 1 75 ? 9.259 -2.115 -10.713 1.00 81.56 75 TYR A N 1
ATOM 622 C CA . TYR A 1 75 ? 9.323 -3.447 -10.127 1.00 81.56 75 TYR A CA 1
ATOM 623 C C . TYR A 1 75 ? 8.711 -4.522 -11.051 1.00 81.56 75 TYR A C 1
ATOM 625 O O . TYR A 1 75 ? 9.285 -5.585 -11.216 1.00 81.56 75 TYR A O 1
ATOM 633 N N . MET A 1 76 ? 7.594 -4.234 -11.728 1.00 83.31 76 MET A N 1
ATOM 634 C CA . MET A 1 76 ? 6.978 -5.166 -12.687 1.00 83.31 76 MET A CA 1
ATOM 635 C C . MET A 1 76 ? 7.838 -5.424 -13.934 1.00 83.31 76 MET A C 1
ATOM 637 O O . MET A 1 76 ? 7.691 -6.465 -14.569 1.00 83.31 76 MET A O 1
ATOM 641 N N . VAL A 1 77 ? 8.665 -4.454 -14.331 1.00 83.06 77 VAL A N 1
ATOM 642 C CA . VAL A 1 77 ? 9.508 -4.530 -15.535 1.00 83.06 77 VAL A CA 1
ATOM 643 C C . VAL A 1 77 ? 10.858 -5.193 -15.242 1.00 83.06 77 VAL A C 1
ATOM 645 O O . VAL A 1 77 ? 11.414 -5.835 -16.130 1.00 83.06 77 VAL A O 1
ATOM 648 N N . ASP A 1 78 ? 11.372 -5.056 -14.020 1.00 79.31 78 ASP A N 1
ATOM 649 C CA . ASP A 1 78 ? 12.654 -5.613 -13.586 1.00 79.31 78 ASP A CA 1
ATOM 650 C C . ASP A 1 78 ? 12.439 -6.643 -12.468 1.00 79.31 78 ASP A C 1
ATOM 652 O O . ASP A 1 78 ? 12.222 -6.318 -11.300 1.00 79.31 78 ASP A O 1
ATOM 656 N N . ASP A 1 79 ? 12.515 -7.913 -12.861 1.00 74.69 79 ASP A N 1
ATOM 657 C CA . ASP A 1 79 ? 12.295 -9.092 -12.021 1.00 74.69 79 ASP A CA 1
ATOM 658 C C . ASP A 1 79 ? 13.381 -9.309 -10.958 1.00 74.69 79 ASP A C 1
ATOM 660 O O . ASP A 1 79 ? 13.215 -10.124 -10.048 1.00 74.69 79 ASP A O 1
ATOM 664 N N . SER A 1 80 ? 14.494 -8.575 -11.038 1.00 76.25 80 SER A N 1
ATOM 665 C CA . SER A 1 80 ? 15.559 -8.654 -10.044 1.00 76.25 80 SER A CA 1
ATOM 666 C C . SER A 1 80 ? 15.208 -7.922 -8.750 1.00 76.25 80 SER A C 1
ATOM 668 O O . SER A 1 80 ? 15.917 -8.068 -7.751 1.00 76.25 80 SER A O 1
ATOM 670 N N . LEU A 1 81 ? 14.132 -7.138 -8.743 1.00 75.25 81 LEU A N 1
ATOM 671 C CA . LEU A 1 81 ? 13.780 -6.220 -7.672 1.00 75.25 81 LEU A CA 1
ATOM 672 C C . LEU A 1 81 ? 12.849 -6.854 -6.658 1.00 75.25 81 LEU A C 1
ATOM 674 O O . LEU A 1 81 ? 11.953 -7.613 -6.995 1.00 75.25 81 LEU A O 1
ATOM 678 N N . THR A 1 82 ? 13.026 -6.468 -5.398 1.00 78.00 82 THR A N 1
ATOM 679 C CA . THR A 1 82 ? 12.092 -6.793 -4.307 1.00 78.00 82 THR A CA 1
ATOM 680 C C . THR A 1 82 ? 11.637 -5.559 -3.525 1.00 78.00 82 THR A C 1
ATOM 682 O O . THR A 1 82 ? 10.662 -5.619 -2.776 1.00 78.00 82 THR A O 1
ATOM 685 N N . LEU A 1 83 ? 12.307 -4.419 -3.734 1.00 74.81 83 LEU A N 1
ATOM 686 C CA . LEU A 1 83 ? 12.047 -3.135 -3.086 1.00 74.81 83 LEU A CA 1
ATOM 687 C C . LEU A 1 83 ? 11.578 -2.081 -4.105 1.00 74.81 83 LEU A C 1
ATOM 689 O O . LEU A 1 83 ? 12.068 -2.060 -5.237 1.00 74.81 83 LEU A O 1
ATOM 693 N N . PRO A 1 84 ? 10.692 -1.147 -3.717 1.00 68.75 84 PRO A N 1
ATOM 694 C CA . PRO A 1 84 ? 10.399 0.031 -4.527 1.00 68.75 84 PRO A CA 1
ATOM 695 C C . PRO A 1 84 ? 11.641 0.939 -4.660 1.00 68.75 84 PRO A C 1
ATOM 697 O O . PRO A 1 84 ? 12.414 1.105 -3.719 1.00 68.75 84 PRO A O 1
ATOM 700 N N . PHE A 1 85 ? 11.843 1.549 -5.833 1.00 69.50 85 PHE A N 1
ATOM 701 C CA . PHE A 1 85 ? 12.977 2.453 -6.091 1.00 69.50 85 PHE A CA 1
ATOM 702 C C . PHE A 1 85 ? 12.821 3.827 -5.441 1.00 69.50 85 PHE A C 1
ATOM 704 O O . PHE A 1 85 ? 11.762 4.449 -5.558 1.00 69.50 85 PHE A O 1
ATOM 711 N N . ILE A 1 86 ? 13.921 4.349 -4.885 1.00 62.34 86 ILE A N 1
ATOM 712 C CA . ILE A 1 86 ? 14.059 5.753 -4.481 1.00 62.34 86 ILE A CA 1
ATOM 713 C C . ILE A 1 86 ? 15.358 6.303 -5.077 1.00 62.34 86 ILE A C 1
ATOM 715 O O . ILE A 1 86 ? 16.415 5.697 -4.952 1.00 62.34 86 ILE A O 1
ATOM 719 N N . TYR A 1 87 ? 15.307 7.483 -5.691 1.00 56.12 87 TYR A N 1
ATOM 720 C CA . TYR A 1 87 ? 16.521 8.171 -6.130 1.00 56.12 87 TYR A CA 1
ATOM 721 C C . TYR A 1 87 ? 17.247 8.785 -4.926 1.00 56.12 87 TYR A C 1
ATOM 723 O O . TYR A 1 87 ? 16.673 9.625 -4.230 1.00 56.12 87 TYR A O 1
ATOM 731 N N . ASP A 1 88 ? 18.507 8.404 -4.700 1.00 54.28 88 ASP A N 1
ATOM 732 C CA . ASP A 1 88 ? 19.387 9.160 -3.807 1.00 54.28 88 ASP A CA 1
ATOM 733 C C . ASP A 1 88 ? 19.920 10.410 -4.531 1.00 54.28 88 ASP A C 1
ATOM 735 O O . ASP A 1 88 ? 20.089 10.425 -5.754 1.00 54.28 88 ASP A O 1
ATOM 739 N N . ARG A 1 89 ? 20.206 11.474 -3.773 1.00 49.88 89 ARG A N 1
ATOM 740 C CA . ARG A 1 89 ? 20.661 12.789 -4.268 1.00 49.88 89 ARG A CA 1
ATOM 741 C C . ARG A 1 89 ? 21.930 12.722 -5.129 1.00 49.88 89 ARG A C 1
ATOM 743 O O . ARG A 1 89 ? 22.215 13.672 -5.849 1.00 49.88 89 ARG A O 1
ATOM 750 N N . ASN A 1 90 ? 22.672 11.617 -5.062 1.00 58.34 90 ASN A N 1
ATOM 751 C CA . ASN A 1 90 ? 23.961 11.416 -5.723 1.00 58.34 90 ASN A CA 1
ATOM 752 C C . ASN A 1 90 ? 23.870 10.712 -7.094 1.00 58.34 90 ASN A C 1
ATOM 754 O O . ASN A 1 90 ? 24.873 10.179 -7.559 1.00 58.34 90 ASN A O 1
ATOM 758 N N . ASN A 1 91 ? 22.702 10.686 -7.751 1.00 54.34 91 ASN A N 1
ATOM 759 C CA . ASN A 1 91 ? 22.484 10.089 -9.085 1.00 54.34 91 ASN A CA 1
ATOM 760 C C . ASN A 1 91 ? 22.735 8.570 -9.209 1.00 54.34 91 ASN A C 1
ATOM 762 O O . ASN A 1 91 ? 22.617 8.025 -10.308 1.00 54.34 91 ASN A O 1
ATOM 766 N N . HIS A 1 92 ? 23.024 7.861 -8.117 1.00 59.03 92 HIS A N 1
ATOM 767 C CA . HIS A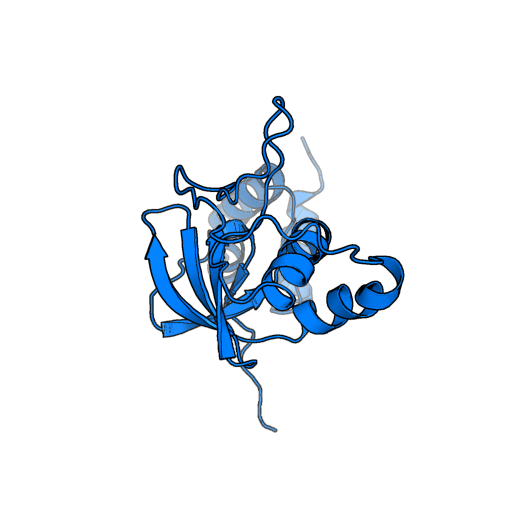 1 92 ? 23.025 6.401 -8.115 1.00 59.03 92 HIS A CA 1
ATOM 768 C C . HIS A 1 92 ? 21.601 5.883 -7.909 1.00 59.03 92 HIS A C 1
ATOM 770 O O . HIS A 1 92 ? 20.882 6.311 -7.003 1.00 59.03 92 HIS A O 1
ATOM 776 N N . THR A 1 93 ? 21.186 4.972 -8.786 1.00 62.06 93 THR A N 1
ATOM 777 C CA . THR A 1 93 ? 19.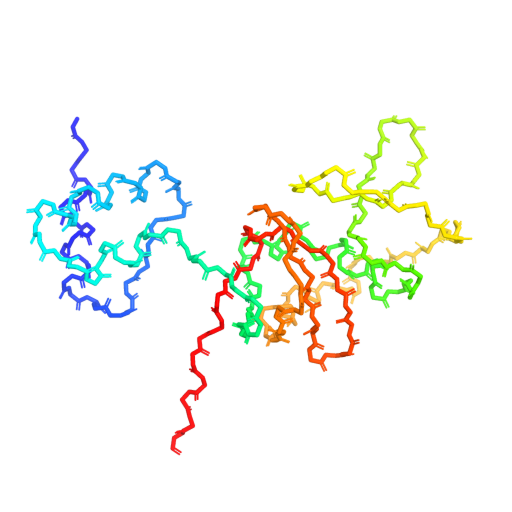876 4.331 -8.693 1.00 62.06 93 THR A CA 1
ATOM 778 C C . THR A 1 93 ? 19.958 3.257 -7.609 1.00 62.06 93 THR A C 1
ATOM 780 O O . THR A 1 93 ? 20.629 2.251 -7.808 1.00 62.06 93 THR A O 1
ATOM 783 N N . LEU A 1 94 ? 19.304 3.477 -6.467 1.00 68.44 94 LEU A N 1
ATOM 784 C CA . LEU A 1 94 ? 19.257 2.531 -5.352 1.00 68.44 94 LEU A CA 1
ATOM 785 C C . LEU A 1 94 ? 17.803 2.097 -5.127 1.00 68.44 94 LEU A C 1
ATOM 787 O O . LEU A 1 94 ? 16.900 2.933 -5.055 1.00 68.44 94 LEU A O 1
ATOM 791 N N . ALA A 1 95 ? 17.550 0.796 -5.004 1.00 75.94 95 ALA A N 1
ATOM 792 C CA . ALA A 1 95 ? 16.250 0.336 -4.535 1.00 75.94 95 ALA A CA 1
ATOM 793 C C . ALA A 1 95 ? 16.255 0.416 -3.005 1.00 75.94 95 ALA A C 1
ATOM 795 O O . ALA A 1 95 ? 17.088 -0.208 -2.355 1.00 75.94 95 ALA A O 1
ATOM 796 N N . LYS A 1 96 ? 15.379 1.229 -2.413 1.00 78.62 96 LYS A N 1
ATOM 797 C CA . LYS A 1 96 ? 15.350 1.447 -0.963 1.00 78.62 96 LYS A CA 1
ATOM 798 C C . LYS A 1 96 ? 13.912 1.529 -0.483 1.00 78.62 96 LYS A C 1
ATOM 800 O O . LYS A 1 96 ? 13.082 2.183 -1.108 1.00 78.62 96 LYS A O 1
ATOM 805 N N . CYS A 1 97 ? 13.619 0.920 0.660 1.00 82.06 97 CYS A N 1
ATOM 806 C CA . CYS A 1 97 ? 12.316 1.096 1.281 1.00 82.06 97 CYS A CA 1
ATOM 807 C C . CYS A 1 97 ? 12.148 2.529 1.820 1.00 82.06 97 CYS A C 1
ATOM 809 O O . CYS A 1 97 ? 13.030 3.070 2.483 1.00 82.06 97 CYS A O 1
ATOM 811 N N . ILE A 1 98 ? 10.984 3.143 1.590 1.00 78.12 98 ILE A N 1
ATOM 812 C CA . ILE A 1 98 ? 10.647 4.450 2.190 1.00 78.12 98 ILE A CA 1
ATOM 813 C C . ILE A 1 98 ? 10.352 4.293 3.695 1.00 78.12 98 ILE A C 1
ATOM 815 O O . ILE A 1 98 ? 10.509 5.240 4.461 1.00 78.12 98 ILE A O 1
ATOM 819 N N . GLY A 1 99 ? 9.911 3.104 4.122 1.00 76.69 99 GLY A N 1
ATOM 820 C CA . GLY A 1 99 ? 9.453 2.831 5.487 1.00 76.69 99 GLY A CA 1
ATOM 821 C C . GLY A 1 99 ? 10.468 2.147 6.403 1.00 76.69 99 GLY A C 1
ATOM 822 O O . GLY A 1 9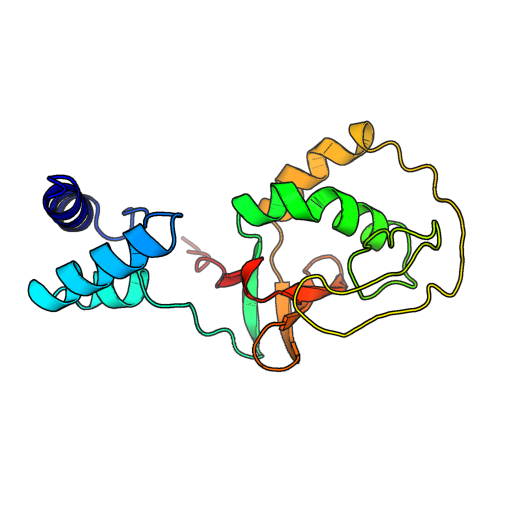9 ? 10.173 1.979 7.584 1.00 76.69 99 GLY A O 1
ATOM 823 N N . CYS A 1 100 ? 11.633 1.728 5.902 1.00 80.88 100 CYS A N 1
ATOM 824 C CA . CYS A 1 100 ? 12.681 1.108 6.717 1.00 80.88 100 CYS A CA 1
ATOM 825 C C . CYS A 1 100 ? 14.078 1.311 6.105 1.00 80.88 100 CYS A C 1
ATOM 827 O O . CYS A 1 100 ? 14.235 1.970 5.078 1.00 80.88 100 CYS A O 1
ATOM 829 N N . GLU A 1 101 ? 15.105 0.768 6.757 1.00 81.69 101 GLU A N 1
ATOM 830 C CA . GLU A 1 101 ? 16.505 0.913 6.335 1.00 81.69 101 GLU A CA 1
ATOM 831 C C . GLU A 1 101 ? 16.951 -0.130 5.296 1.00 81.69 101 GLU A C 1
ATOM 833 O O . GLU A 1 101 ? 18.109 -0.116 4.885 1.00 81.69 101 GLU A O 1
ATOM 838 N N . GLU A 1 102 ? 16.042 -0.992 4.827 1.00 81.00 102 GLU A N 1
ATOM 839 C CA . GLU A 1 102 ? 16.338 -1.976 3.782 1.00 81.00 102 GLU A CA 1
ATOM 840 C C . GLU A 1 102 ? 16.663 -1.299 2.450 1.00 81.00 102 GLU A C 1
ATOM 842 O O . GLU A 1 102 ? 15.930 -0.429 1.959 1.00 81.00 102 GLU A O 1
ATOM 847 N N . TYR A 1 103 ? 17.755 -1.751 1.845 1.00 79.75 103 TYR A N 1
ATOM 848 C CA . TYR A 1 103 ? 18.184 -1.350 0.519 1.00 79.75 103 TYR A CA 1
ATOM 849 C C . TYR A 1 103 ? 18.639 -2.572 -0.272 1.00 79.75 103 TYR A C 1
ATOM 851 O O . TYR A 1 103 ? 19.100 -3.570 0.275 1.00 79.75 103 TYR A O 1
ATOM 859 N N . GLN A 1 104 ? 18.520 -2.468 -1.585 1.00 75.31 104 GLN A N 1
ATOM 860 C CA . GLN A 1 104 ? 18.941 -3.473 -2.535 1.00 75.31 104 GLN A CA 1
ATOM 861 C C . GLN A 1 104 ? 19.756 -2.778 -3.620 1.00 75.31 104 GLN A C 1
ATOM 863 O O . GLN A 1 104 ? 19.321 -1.781 -4.201 1.00 75.31 104 GLN A O 1
ATOM 868 N N . ASP A 1 105 ? 20.940 -3.325 -3.883 1.00 71.38 105 ASP A N 1
ATOM 869 C CA . ASP A 1 105 ? 21.740 -2.957 -5.045 1.00 71.38 105 ASP A CA 1
ATOM 870 C C . ASP A 1 105 ? 21.184 -3.711 -6.269 1.00 71.38 105 ASP A C 1
ATOM 872 O O . ASP A 1 105 ? 21.210 -4.952 -6.281 1.00 71.38 105 ASP A O 1
ATOM 876 N N . PRO A 1 106 ? 20.590 -3.022 -7.260 1.00 67.19 106 PRO A N 1
ATOM 877 C CA . PRO A 1 106 ? 20.039 -3.681 -8.435 1.00 67.19 106 PRO A CA 1
ATOM 878 C C . PRO A 1 106 ? 21.162 -4.372 -9.213 1.00 67.19 106 PRO A C 1
ATOM 880 O O . PRO A 1 106 ? 22.125 -3.738 -9.641 1.00 67.19 106 PRO A O 1
ATOM 883 N N . LYS A 1 107 ? 21.035 -5.685 -9.448 1.00 62.53 107 LYS A N 1
ATOM 884 C CA . LYS A 1 107 ? 22.070 -6.478 -10.143 1.00 62.53 107 LYS A CA 1
ATOM 885 C C . LYS A 1 107 ? 22.288 -6.046 -11.594 1.00 62.53 107 LYS A C 1
ATOM 887 O O . LYS A 1 107 ? 23.294 -6.417 -12.195 1.00 62.53 107 LYS A O 1
ATOM 892 N N . CYS A 1 108 ? 21.346 -5.309 -12.173 1.00 53.59 108 CYS A N 1
ATOM 893 C CA . CYS A 1 108 ? 21.401 -4.834 -13.541 1.00 53.59 108 CYS A CA 1
ATOM 894 C C . CYS A 1 108 ? 20.889 -3.395 -13.611 1.00 53.59 108 CYS A C 1
ATOM 896 O O . CYS A 1 108 ? 19.699 -3.131 -13.499 1.00 53.59 108 CYS A O 1
ATOM 898 N N . SER A 1 109 ? 21.795 -2.453 -13.856 1.00 51.47 109 SER A N 1
ATOM 899 C CA . SER A 1 109 ? 21.483 -1.059 -14.171 1.00 51.47 109 SER A CA 1
ATOM 900 C C . SER A 1 109 ? 21.016 -0.895 -15.623 1.00 51.47 109 SER A C 1
ATOM 902 O O . SER A 1 109 ? 21.461 0.016 -16.326 1.00 51.47 109 SER A O 1
ATOM 904 N N . TYR A 1 110 ? 20.131 -1.771 -16.113 1.00 54.59 110 TYR A N 1
ATOM 905 C CA . TYR A 1 110 ? 19.443 -1.457 -17.359 1.00 54.59 110 TYR A CA 1
ATOM 906 C C . TYR A 1 110 ? 18.600 -0.217 -17.075 1.00 54.59 110 TYR A C 1
ATOM 908 O O . TYR A 1 110 ? 17.674 -0.236 -16.267 1.00 54.59 110 TYR A O 1
ATOM 916 N N . LEU A 1 111 ? 18.965 0.901 -17.698 1.00 59.41 111 LEU A N 1
ATOM 917 C CA . LEU A 1 111 ? 18.091 2.060 -17.765 1.00 59.41 111 LEU A CA 1
ATOM 918 C C . LEU A 1 111 ? 16.895 1.639 -18.618 1.00 59.41 111 LEU A C 1
ATOM 920 O O . LEU A 1 111 ? 16.920 1.758 -19.841 1.00 59.41 111 LEU A O 1
ATOM 924 N N . PHE A 1 112 ? 15.878 1.068 -17.977 1.00 67.00 112 PHE A N 1
ATOM 925 C CA . PHE A 1 112 ? 14.607 0.806 -18.624 1.00 67.00 112 PHE A CA 1
ATOM 926 C C . PHE A 1 112 ? 13.988 2.159 -18.968 1.00 67.00 112 PHE A C 1
ATOM 928 O O . PHE A 1 112 ? 13.638 2.939 -18.077 1.00 67.00 112 PHE A O 1
ATOM 935 N N . ASP A 1 113 ? 13.873 2.446 -20.262 1.00 73.44 113 ASP A N 1
ATOM 936 C CA . ASP A 1 113 ? 13.129 3.605 -20.741 1.00 73.44 113 ASP A CA 1
ATOM 937 C C . ASP A 1 113 ? 11.628 3.304 -20.629 1.00 73.44 113 ASP A C 1
ATOM 939 O O . ASP A 1 113 ? 10.994 2.755 -21.533 1.00 73.44 113 ASP A O 1
ATOM 943 N N . ILE A 1 114 ? 11.078 3.559 -19.442 1.00 82.69 114 ILE A N 1
ATOM 944 C CA . ILE A 1 114 ? 9.672 3.310 -19.131 1.00 82.69 114 ILE A CA 1
ATOM 945 C C . ILE A 1 114 ? 8.876 4.567 -19.468 1.00 82.69 114 ILE A C 1
ATOM 947 O O . ILE A 1 114 ? 8.935 5.571 -18.755 1.00 82.69 114 ILE A O 1
ATOM 951 N N . ARG A 1 115 ? 8.051 4.475 -20.511 1.00 87.88 115 ARG A N 1
ATOM 952 C CA . ARG A 1 115 ? 7.035 5.485 -20.827 1.00 87.88 115 ARG A CA 1
ATOM 953 C C . ARG A 1 115 ? 5.864 5.360 -19.858 1.00 87.88 115 ARG A C 1
ATOM 955 O O . ARG A 1 115 ? 4.972 4.539 -20.053 1.00 87.88 115 ARG A O 1
ATOM 962 N N . TYR A 1 116 ? 5.885 6.132 -18.775 1.00 87.00 116 TYR A N 1
ATOM 963 C CA . TYR A 1 116 ? 4.891 6.045 -17.697 1.00 87.00 116 TYR A CA 1
ATOM 964 C C . TYR A 1 116 ? 3.453 6.306 -18.149 1.00 87.00 116 TYR A C 1
ATOM 966 O O . TYR A 1 116 ? 2.526 5.831 -17.496 1.00 87.00 116 TYR A O 1
ATOM 974 N N . GLU A 1 117 ? 3.269 7.036 -19.244 1.00 92.00 117 GLU A N 1
ATOM 975 C CA . GLU A 1 117 ? 1.971 7.333 -19.845 1.00 92.00 117 GLU A CA 1
ATOM 976 C C . GLU A 1 117 ? 1.259 6.047 -20.294 1.00 92.00 117 GLU A C 1
ATOM 978 O O . GLU A 1 117 ? 0.070 5.870 -20.037 1.00 92.00 117 GLU A O 1
ATOM 983 N N . ASP A 1 118 ? 2.004 5.094 -20.865 1.00 92.38 118 ASP A N 1
ATOM 984 C CA . ASP A 1 118 ? 1.461 3.800 -21.301 1.00 92.38 118 ASP A CA 1
ATOM 985 C C . ASP A 1 118 ? 1.023 2.928 -20.111 1.00 92.38 118 ASP A C 1
ATOM 987 O O . ASP A 1 118 ? 0.184 2.037 -20.243 1.00 92.38 118 ASP A O 1
ATOM 991 N N . TRP A 1 119 ? 1.582 3.201 -18.929 1.00 92.94 119 TRP A N 1
ATOM 992 C CA . TRP A 1 119 ? 1.326 2.467 -17.694 1.00 92.94 119 TRP A CA 1
ATOM 993 C C . TRP A 1 119 ? 0.339 3.174 -16.763 1.00 92.94 119 TRP A C 1
ATOM 995 O O . TRP A 1 119 ? 0.086 2.677 -15.667 1.00 92.94 119 TRP A O 1
ATOM 1005 N N . GLU A 1 120 ? -0.269 4.296 -17.157 1.00 92.00 120 GLU A N 1
ATOM 1006 C CA . GLU A 1 120 ? -1.302 4.943 -16.338 1.00 92.00 120 GLU A CA 1
ATOM 1007 C C . GLU A 1 120 ? -2.453 4.014 -15.907 1.00 92.00 120 GLU A C 1
ATOM 1009 O O . GLU A 1 120 ? -2.867 4.117 -14.743 1.00 92.00 120 GLU A O 1
ATOM 1014 N N . PRO A 1 121 ? -2.936 3.067 -16.745 1.00 94.44 121 PRO A N 1
ATOM 1015 C CA . PRO A 1 121 ? -3.942 2.086 -16.331 1.00 94.44 121 PRO A CA 1
ATOM 1016 C C . PRO A 1 121 ? -3.523 1.239 -15.121 1.00 94.44 121 PRO A C 1
ATOM 1018 O O . PRO A 1 121 ? -4.387 0.750 -14.390 1.00 94.44 121 PRO A O 1
ATOM 1021 N N . MET A 1 122 ? -2.217 1.121 -14.848 1.00 92.00 122 MET A N 1
ATOM 1022 C CA . MET A 1 122 ? -1.694 0.411 -13.679 1.00 92.00 122 MET A CA 1
ATOM 1023 C C . MET A 1 122 ? -2.225 0.995 -12.369 1.00 92.00 122 MET A C 1
ATOM 1025 O O . MET A 1 122 ? -2.487 0.244 -11.438 1.00 92.00 122 MET A O 1
ATOM 1029 N N . LYS A 1 123 ? -2.472 2.311 -12.295 1.00 92.44 123 LYS A N 1
ATOM 1030 C CA . LYS A 1 123 ? -3.083 2.928 -11.104 1.00 92.44 123 LYS A CA 1
ATOM 1031 C C . LYS A 1 123 ? -4.424 2.272 -10.777 1.00 92.44 123 LYS A C 1
ATOM 1033 O O . LYS A 1 123 ? -4.700 1.956 -9.626 1.00 92.44 123 LYS A O 1
ATOM 1038 N N . HIS A 1 124 ? -5.265 2.070 -11.790 1.00 90.88 124 HIS A N 1
ATOM 1039 C CA . HIS A 1 124 ? -6.558 1.426 -11.596 1.00 90.88 124 HIS A CA 1
ATOM 1040 C C . HIS A 1 124 ? -6.393 -0.060 -11.277 1.00 90.88 124 HIS A C 1
ATOM 1042 O O . HIS A 1 124 ? -7.051 -0.556 -10.369 1.00 90.88 124 HIS A O 1
ATOM 1048 N N . HIS A 1 125 ? -5.476 -0.744 -11.965 1.00 92.06 125 HIS A N 1
ATOM 1049 C CA . HIS A 1 125 ? -5.200 -2.155 -11.715 1.00 92.06 125 HIS A CA 1
ATOM 1050 C C . HIS A 1 125 ? -4.750 -2.410 -10.270 1.00 92.06 125 HIS A C 1
ATOM 1052 O O . HIS A 1 125 ? -5.331 -3.258 -9.603 1.00 92.06 125 HIS A O 1
ATOM 1058 N N . MET A 1 126 ? -3.819 -1.610 -9.741 1.00 92.62 126 MET A N 1
ATOM 1059 C CA . MET A 1 126 ? -3.355 -1.708 -8.352 1.00 92.62 126 MET A CA 1
ATOM 1060 C C . MET A 1 126 ? -4.491 -1.595 -7.328 1.00 92.62 126 MET A C 1
ATOM 1062 O O . MET A 1 126 ? -4.438 -2.240 -6.291 1.00 92.62 126 MET A O 1
ATOM 1066 N N . LEU A 1 127 ? -5.542 -0.813 -7.601 1.00 90.19 127 LEU A N 1
ATOM 1067 C CA . LEU A 1 127 ? -6.698 -0.715 -6.697 1.00 90.19 127 LEU A CA 1
ATOM 1068 C C . LEU A 1 127 ? -7.526 -2.005 -6.631 1.00 90.19 127 LEU A C 1
ATOM 1070 O O . LEU A 1 127 ? -8.296 -2.175 -5.690 1.00 90.19 127 LEU A O 1
ATOM 1074 N N . LEU A 1 128 ? -7.405 -2.871 -7.637 1.00 90.38 128 LEU A N 1
ATOM 1075 C CA . LEU A 1 128 ? -8.119 -4.143 -7.735 1.00 90.38 128 LEU A CA 1
ATOM 1076 C C . LEU A 1 128 ? -7.262 -5.331 -7.285 1.00 90.38 128 LEU A C 1
ATOM 1078 O O . LEU A 1 128 ? -7.819 -6.380 -6.969 1.00 90.38 128 LEU A O 1
ATOM 1082 N N . MET A 1 129 ? -5.938 -5.165 -7.247 1.00 92.12 129 MET A N 1
ATOM 1083 C CA . MET A 1 129 ? -5.004 -6.212 -6.845 1.00 92.12 129 MET A CA 1
ATOM 1084 C C . MET A 1 129 ? -5.229 -6.644 -5.400 1.00 92.12 129 MET A C 1
ATOM 1086 O O . MET A 1 129 ? -5.387 -5.805 -4.505 1.00 92.12 129 MET A O 1
ATOM 1090 N N . ARG A 1 130 ? -5.165 -7.956 -5.176 1.00 94.31 130 ARG A N 1
ATOM 1091 C CA . ARG A 1 130 ? -5.158 -8.565 -3.842 1.00 94.31 130 ARG A CA 1
ATOM 1092 C C . ARG A 1 130 ? -3.829 -9.274 -3.625 1.00 94.31 130 ARG A C 1
ATOM 1094 O O . ARG A 1 130 ? -3.223 -9.793 -4.562 1.00 94.31 130 ARG A O 1
ATOM 1101 N N . GLY A 1 131 ? -3.350 -9.251 -2.392 1.00 95.44 131 GLY A N 1
ATOM 1102 C CA . GLY A 1 131 ? -2.118 -9.929 -2.020 1.00 95.44 131 GLY A CA 1
ATOM 1103 C C . GLY A 1 131 ? -2.183 -10.470 -0.607 1.00 95.44 131 GLY A C 1
ATOM 1104 O O . GLY A 1 131 ? -3.020 -10.052 0.185 1.00 95.44 131 GLY A O 1
ATOM 1105 N N . GLU A 1 132 ? -1.290 -11.391 -0.289 1.00 96.94 132 GLU A N 1
ATOM 1106 C CA . GLU A 1 132 ? -1.154 -11.981 1.037 1.00 96.94 132 GLU A CA 1
ATOM 1107 C C . GLU A 1 132 ? 0.147 -11.504 1.680 1.00 96.94 132 GLU A C 1
ATOM 1109 O O . GLU A 1 132 ? 1.205 -11.495 1.042 1.00 96.94 132 GLU A O 1
ATOM 1114 N N . ILE A 1 133 ? 0.089 -11.108 2.953 1.00 96.56 133 ILE A N 1
ATOM 1115 C CA . ILE A 1 133 ? 1.301 -10.804 3.716 1.00 96.56 133 ILE A CA 1
ATOM 1116 C C . ILE A 1 133 ? 2.045 -12.105 4.004 1.00 96.56 133 ILE A C 1
ATOM 1118 O O . ILE A 1 133 ? 1.613 -12.906 4.829 1.00 96.56 133 ILE A O 1
ATOM 1122 N N . THR A 1 134 ? 3.214 -12.278 3.398 1.00 96.44 134 THR A N 1
ATOM 1123 C CA . THR A 1 134 ? 4.053 -13.466 3.600 1.00 96.44 134 THR A CA 1
ATOM 1124 C C . THR A 1 134 ? 5.068 -13.283 4.724 1.00 96.44 134 THR A C 1
ATOM 1126 O O . THR A 1 134 ? 5.463 -14.253 5.369 1.00 96.44 134 THR A O 1
ATOM 1129 N N . GLN A 1 135 ? 5.487 -12.042 4.997 1.00 95.00 135 GLN A N 1
ATOM 1130 C CA . GLN A 1 135 ? 6.481 -11.742 6.027 1.00 95.00 135 GLN A CA 1
ATOM 1131 C C . GLN A 1 135 ? 6.295 -10.334 6.606 1.00 95.00 135 GLN A C 1
ATOM 1133 O O . GLN A 1 135 ? 5.982 -9.385 5.889 1.00 95.00 135 GLN A O 1
ATOM 1138 N N . LEU A 1 136 ? 6.550 -10.173 7.907 1.00 93.12 136 LEU A N 1
ATOM 1139 C CA . LEU A 1 136 ? 6.650 -8.864 8.559 1.00 93.12 136 LEU A CA 1
ATOM 1140 C C . LEU A 1 136 ? 8.118 -8.432 8.648 1.00 93.12 136 LEU A C 1
ATOM 1142 O O . LEU A 1 136 ? 8.975 -9.203 9.077 1.00 93.12 136 LEU A O 1
ATOM 1146 N N . MET A 1 137 ? 8.394 -7.185 8.271 1.00 88.75 137 MET A N 1
ATOM 1147 C CA . MET A 1 137 ? 9.721 -6.567 8.315 1.00 88.75 137 MET A CA 1
ATOM 1148 C C . MET A 1 137 ? 9.727 -5.506 9.418 1.00 88.75 137 MET A C 1
ATOM 1150 O O . MET A 1 137 ? 9.498 -4.316 9.178 1.00 88.75 137 MET A O 1
ATOM 1154 N N . GLY A 1 138 ? 9.914 -5.972 10.655 1.00 84.69 138 GLY A N 1
ATOM 1155 C CA . GLY A 1 138 ? 9.767 -5.151 11.856 1.00 84.69 138 GLY A CA 1
ATOM 1156 C C . GLY A 1 138 ? 8.366 -4.539 11.985 1.00 84.69 138 GLY A C 1
ATOM 1157 O O . GLY A 1 138 ? 7.353 -5.105 11.551 1.00 84.69 138 GLY A O 1
ATOM 1158 N N . ASP A 1 139 ? 8.304 -3.344 12.568 1.00 84.75 139 ASP A N 1
ATOM 1159 C CA . ASP A 1 139 ? 7.024 -2.692 12.857 1.00 84.75 139 ASP A CA 1
ATOM 1160 C C . ASP A 1 139 ? 6.449 -1.929 11.664 1.00 84.75 139 ASP A C 1
ATOM 1162 O O . ASP A 1 139 ? 5.232 -1.782 11.572 1.00 84.75 139 ASP A O 1
ATOM 1166 N N . GLN A 1 140 ? 7.295 -1.488 10.730 1.00 86.38 140 GLN A N 1
ATOM 1167 C CA . GLN A 1 140 ? 6.913 -0.520 9.698 1.00 86.38 140 GLN A CA 1
ATOM 1168 C C . GLN A 1 140 ? 6.550 -1.147 8.352 1.00 86.38 140 GLN A C 1
ATOM 1170 O O . GLN A 1 140 ? 5.786 -0.546 7.597 1.00 86.38 140 GLN A O 1
ATOM 1175 N N . CYS A 1 141 ? 7.079 -2.331 8.030 1.00 92.00 141 CYS A N 1
ATOM 1176 C CA . CYS A 1 141 ? 6.990 -2.892 6.682 1.00 92.00 141 CYS A CA 1
ATOM 1177 C C . CYS A 1 141 ? 6.556 -4.362 6.665 1.00 92.00 141 CYS A C 1
ATOM 1179 O O . CYS A 1 141 ? 6.538 -5.048 7.691 1.00 92.00 141 CYS A O 1
ATOM 1181 N N . CYS A 1 142 ? 6.193 -4.840 5.480 1.00 93.62 142 CYS A N 1
ATOM 1182 C CA . CYS A 1 142 ? 5.831 -6.223 5.202 1.00 93.62 142 CYS A CA 1
ATOM 1183 C C . CYS A 1 142 ? 6.212 -6.611 3.767 1.00 93.62 142 CYS A C 1
ATOM 1185 O O . CYS A 1 142 ? 6.343 -5.750 2.897 1.00 93.62 142 CYS A O 1
ATOM 1187 N N . ILE A 1 143 ? 6.361 -7.911 3.526 1.00 93.94 143 ILE A N 1
ATOM 1188 C CA . ILE A 1 143 ? 6.456 -8.498 2.188 1.00 93.94 143 ILE A CA 1
ATOM 1189 C C . ILE A 1 143 ? 5.078 -9.036 1.824 1.00 93.94 143 ILE A C 1
ATOM 1191 O O . ILE A 1 143 ? 4.442 -9.717 2.632 1.00 93.94 143 ILE A O 1
ATOM 1195 N N . ILE A 1 144 ? 4.620 -8.691 0.625 1.00 94.81 144 ILE A N 1
ATOM 1196 C CA . ILE A 1 144 ? 3.309 -9.071 0.104 1.00 94.81 144 ILE A CA 1
ATOM 1197 C C . ILE A 1 144 ? 3.514 -9.864 -1.177 1.00 94.81 144 ILE A C 1
ATOM 1199 O O . ILE A 1 144 ? 4.189 -9.383 -2.088 1.00 94.81 144 ILE A O 1
ATOM 1203 N N . ALA A 1 145 ? 2.909 -11.047 -1.241 1.00 94.94 145 ALA A N 1
ATOM 1204 C CA . ALA A 1 145 ? 2.753 -11.813 -2.467 1.00 94.94 145 ALA A CA 1
ATOM 1205 C C . ALA A 1 145 ? 1.426 -11.436 -3.130 1.00 94.94 145 ALA A C 1
ATOM 1207 O O . ALA A 1 145 ? 0.359 -11.689 -2.578 1.00 94.94 145 ALA A O 1
ATOM 1208 N N . TRP A 1 146 ? 1.494 -10.800 -4.293 1.00 92.88 146 TRP A N 1
ATOM 1209 C CA . TRP A 1 146 ? 0.328 -10.394 -5.070 1.00 92.88 146 TRP A CA 1
ATOM 1210 C C . TRP A 1 146 ? -0.201 -11.538 -5.939 1.00 92.88 146 TRP A C 1
ATOM 1212 O O . TRP A 1 146 ? 0.537 -12.442 -6.334 1.00 92.88 146 TRP A O 1
ATOM 1222 N N . ASP A 1 147 ? -1.485 -11.457 -6.279 1.00 90.00 147 ASP A N 1
ATOM 1223 C CA . ASP A 1 147 ? -2.208 -12.364 -7.182 1.00 90.00 147 ASP A CA 1
ATOM 1224 C C . ASP A 1 147 ? -1.522 -12.612 -8.538 1.00 90.00 147 ASP A C 1
ATOM 1226 O O . ASP A 1 147 ? -1.613 -13.702 -9.103 1.00 90.00 147 ASP A O 1
ATOM 1230 N N . ASN A 1 148 ? -0.786 -11.630 -9.047 1.00 84.06 148 ASN A N 1
ATOM 1231 C CA . ASN A 1 148 ? -0.012 -11.724 -10.282 1.00 84.06 148 ASN A CA 1
ATOM 1232 C C . ASN A 1 148 ? 1.333 -12.474 -10.132 1.00 84.06 148 ASN A C 1
ATOM 1234 O O . ASN A 1 148 ? 2.129 -12.492 -11.072 1.00 84.06 148 ASN A O 1
ATOM 1238 N N . GLY A 1 149 ? 1.595 -13.079 -8.968 1.00 83.94 149 GLY A N 1
ATOM 1239 C CA . GLY A 1 149 ? 2.793 -13.867 -8.665 1.00 83.94 149 GLY A CA 1
ATOM 1240 C C . GLY A 1 149 ? 3.991 -13.051 -8.174 1.00 83.94 149 GLY A C 1
ATOM 1241 O O . GLY A 1 149 ? 5.026 -13.627 -7.842 1.00 83.94 149 GLY A O 1
ATOM 1242 N N . GLN A 1 150 ? 3.866 -11.727 -8.111 1.00 84.75 150 GLN A N 1
ATOM 1243 C CA . GLN A 1 150 ? 4.939 -10.841 -7.680 1.00 84.75 150 GLN A CA 1
ATOM 1244 C C . GLN A 1 150 ? 5.048 -10.746 -6.158 1.00 84.75 150 GLN A C 1
ATOM 1246 O O . GLN A 1 150 ? 4.043 -10.770 -5.453 1.00 84.75 150 GLN A O 1
ATOM 1251 N N . GLN A 1 151 ? 6.266 -10.555 -5.650 1.00 90.62 151 GLN A N 1
ATOM 1252 C CA . GLN A 1 151 ? 6.534 -10.335 -4.228 1.00 90.62 151 GLN A CA 1
ATOM 1253 C C . GLN A 1 151 ? 7.286 -9.035 -3.976 1.00 90.62 151 GLN A C 1
ATOM 1255 O O . GLN A 1 151 ? 8.448 -8.886 -4.357 1.00 90.62 151 GLN A O 1
ATOM 1260 N N . ILE A 1 152 ? 6.641 -8.107 -3.277 1.00 89.81 152 ILE A N 1
ATOM 1261 C CA . ILE A 1 152 ? 7.202 -6.780 -3.027 1.00 89.81 152 ILE A CA 1
ATOM 1262 C C . ILE A 1 152 ? 7.207 -6.458 -1.537 1.00 89.81 152 ILE A C 1
ATOM 1264 O O . ILE A 1 152 ? 6.246 -6.712 -0.807 1.00 89.81 152 ILE A O 1
ATOM 1268 N N . HIS A 1 153 ? 8.299 -5.853 -1.093 1.00 91.44 153 HIS A N 1
ATOM 1269 C CA . HIS A 1 153 ? 8.411 -5.237 0.217 1.00 91.44 153 HIS A CA 1
ATOM 1270 C C . HIS A 1 153 ? 7.775 -3.844 0.179 1.00 91.44 153 HIS A C 1
ATOM 1272 O O . HIS A 1 153 ? 8.209 -2.972 -0.575 1.00 91.44 153 HIS A O 1
ATOM 1278 N N . LEU A 1 154 ? 6.787 -3.592 1.042 1.00 90.19 154 LEU A N 1
ATOM 1279 C CA . LEU A 1 154 ? 6.140 -2.286 1.177 1.00 90.19 154 LEU A CA 1
ATOM 1280 C C . LEU A 1 154 ? 5.973 -1.853 2.641 1.00 90.19 154 LEU A C 1
ATOM 1282 O O . LEU A 1 154 ? 5.862 -2.696 3.536 1.00 90.19 154 LEU A O 1
ATOM 1286 N N . PRO A 1 155 ? 5.887 -0.537 2.906 1.00 90.62 155 PRO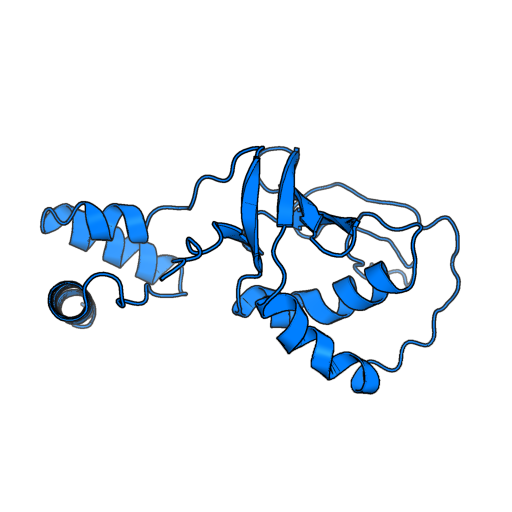 A N 1
ATOM 1287 C CA . PRO A 1 155 ? 5.421 -0.040 4.192 1.00 90.62 155 PRO A CA 1
ATOM 1288 C C . PRO A 1 155 ? 3.990 -0.502 4.478 1.00 90.62 155 PRO A C 1
ATOM 1290 O O . PRO A 1 155 ? 3.118 -0.403 3.613 1.00 90.62 155 PRO A O 1
ATOM 1293 N N . LYS A 1 156 ? 3.710 -0.899 5.724 1.00 89.56 156 LYS A N 1
ATOM 1294 C CA . LYS A 1 156 ? 2.359 -1.265 6.190 1.00 89.56 156 LYS A CA 1
ATOM 1295 C C . LYS A 1 156 ? 1.350 -0.138 5.966 1.00 89.56 156 LYS A C 1
ATOM 1297 O O . LYS A 1 156 ? 0.168 -0.382 5.769 1.00 89.56 156 LYS A O 1
ATOM 1302 N N . SER A 1 157 ? 1.811 1.114 5.951 1.00 86.06 157 SER A N 1
ATOM 1303 C CA . SER A 1 157 ? 0.975 2.285 5.680 1.00 86.06 157 SER A CA 1
ATOM 1304 C C . SER A 1 157 ? 0.412 2.333 4.255 1.00 86.06 157 SER A C 1
ATOM 1306 O O . SER A 1 157 ? -0.613 2.990 4.061 1.00 86.06 157 SER A O 1
ATOM 1308 N N . ALA A 1 158 ? 1.029 1.640 3.289 1.00 89.88 158 ALA A N 1
ATOM 1309 C CA . ALA A 1 158 ? 0.617 1.621 1.885 1.00 89.88 158 ALA A CA 1
ATOM 1310 C C . ALA A 1 158 ? -0.569 0.682 1.599 1.00 89.88 158 ALA A C 1
ATOM 1312 O O . ALA A 1 158 ? -1.213 0.799 0.553 1.00 89.88 158 ALA A O 1
ATOM 1313 N N . VAL A 1 159 ? -0.870 -0.233 2.521 1.00 91.19 159 VAL A N 1
ATOM 1314 C CA . VAL A 1 159 ? -1.867 -1.290 2.338 1.00 91.19 159 VAL A CA 1
ATOM 1315 C C . VAL A 1 159 ? -2.855 -1.339 3.494 1.00 91.19 159 VAL A C 1
ATOM 1317 O O . VAL A 1 159 ? -2.617 -0.807 4.578 1.00 91.19 159 VAL A O 1
ATOM 1320 N N . ARG A 1 160 ? -4.003 -1.949 3.244 1.00 89.50 160 ARG A N 1
ATOM 1321 C CA . ARG A 1 160 ? -5.056 -2.208 4.228 1.00 89.50 160 ARG A CA 1
ATOM 1322 C C . ARG A 1 160 ? -5.524 -3.647 4.073 1.00 89.50 160 ARG A C 1
ATOM 1324 O O . ARG A 1 160 ? -5.336 -4.214 2.996 1.00 89.50 160 ARG A O 1
ATOM 1331 N N . LYS A 1 161 ? -6.155 -4.214 5.102 1.00 89.69 161 LYS A N 1
ATOM 1332 C CA . LYS A 1 161 ? -6.837 -5.505 4.951 1.00 89.69 161 LYS A CA 1
ATOM 1333 C C . LYS A 1 161 ? -7.845 -5.420 3.811 1.00 89.69 161 LYS A C 1
ATOM 1335 O O . LYS A 1 161 ? -8.496 -4.388 3.633 1.00 89.69 161 LYS A O 1
ATOM 1340 N N . ALA A 1 162 ? -7.893 -6.469 3.006 1.00 87.19 162 ALA A N 1
ATOM 1341 C CA . ALA A 1 162 ? -8.801 -6.538 1.884 1.00 87.19 162 ALA A CA 1
ATOM 1342 C C . ALA A 1 162 ? -10.238 -6.636 2.400 1.00 87.19 162 ALA A C 1
ATOM 1344 O O . ALA A 1 162 ? -10.510 -7.352 3.366 1.00 87.19 162 ALA A O 1
ATOM 1345 N N . ASP A 1 163 ? -11.157 -5.931 1.743 1.00 77.81 163 ASP A N 1
ATOM 1346 C CA . ASP A 1 163 ? -12.573 -6.053 2.067 1.00 77.81 163 ASP A CA 1
ATOM 1347 C C . ASP A 1 163 ? -13.009 -7.512 1.793 1.00 77.81 163 ASP A C 1
ATOM 1349 O O . ASP A 1 163 ? -12.572 -8.100 0.782 1.00 77.81 163 ASP A O 1
ATOM 1353 N N . PRO A 1 164 ? -13.814 -8.133 2.680 1.00 72.31 164 PRO A N 1
ATOM 1354 C CA . PRO A 1 164 ? -14.295 -9.491 2.472 1.00 72.31 164 PRO A CA 1
ATOM 1355 C C . PRO A 1 164 ? -15.050 -9.564 1.145 1.00 72.31 164 PRO A C 1
ATOM 1357 O O . PRO A 1 164 ? -15.921 -8.743 0.854 1.00 72.31 164 PRO A O 1
ATOM 1360 N N . VAL A 1 165 ? -14.699 -10.545 0.312 1.00 66.25 165 VAL A N 1
ATOM 1361 C CA . VAL A 1 165 ? -15.430 -10.797 -0.930 1.00 66.25 165 VAL A CA 1
ATOM 1362 C C . VAL A 1 165 ? -16.765 -11.420 -0.537 1.00 66.25 165 VAL A C 1
ATOM 1364 O O . VAL A 1 165 ? -16.837 -12.612 -0.246 1.00 66.25 165 VAL A O 1
ATOM 1367 N N . PHE A 1 166 ? -17.824 -10.615 -0.492 1.00 44.50 166 PHE A N 1
ATOM 1368 C CA . PHE A 1 166 ? -19.178 -11.143 -0.383 1.00 44.50 166 PHE A CA 1
ATOM 1369 C C . PHE A 1 166 ? -19.491 -11.904 -1.674 1.00 44.50 166 PHE A C 1
ATOM 1371 O O . PHE A 1 166 ? -19.724 -11.306 -2.724 1.00 44.50 166 PHE A O 1
ATOM 1378 N N . ILE A 1 167 ? -19.438 -13.232 -1.601 1.00 39.47 167 ILE A N 1
ATOM 1379 C CA . ILE A 1 167 ? -19.984 -14.104 -2.638 1.00 39.47 167 ILE A CA 1
ATOM 1380 C C . ILE A 1 167 ? -21.505 -14.112 -2.406 1.00 39.47 167 ILE A C 1
ATOM 1382 O O . ILE A 1 167 ? -21.914 -14.500 -1.309 1.00 39.47 167 ILE A O 1
ATOM 1386 N N . PRO A 1 168 ? -22.322 -13.618 -3.356 1.00 40.69 168 PRO A N 1
ATOM 1387 C CA . PRO A 1 168 ? -23.777 -13.615 -3.223 1.00 40.69 168 PRO A CA 1
ATOM 1388 C C . PRO A 1 168 ? -24.374 -15.027 -3.170 1.00 40.69 168 PRO A C 1
ATOM 1390 O O . PRO A 1 168 ? -23.765 -15.962 -3.741 1.00 40.69 168 PRO A O 1
#

InterPro domains:
  IPR011333 SKP1/BTB/POZ domain superfamily [G3DSA:3.30.710.10] (7-57)
  IPR011333 SKP1/BTB/POZ domain superfamily [SSF54695] (9-50)
  IPR045068 BTB/POZ domain-containing adapter for CUL3-mediated RhoA degradation protein 1-3 [PTHR11145] (9-159)

Foldseek 3Di:
DDPCLVVLVVCCVVVPPNRDADPDLVSLVVNLVVCVVVVPVVSVVVSDPDDDDAFFKKAFDLVLLVVCVVQVVVCVVQVQDAARWDDDPVRDTWRAAPFDGDTDDRPDPPPPPDPCVVSPCSSVVRRVKMWGFHADDPDFWTWTQIPVRDIHIHGPVRMDGDDDPPDD

Organism: Oesophagostomum dentatum (NCBI:txid61180)

pLDDT: mean 81.51, std 12.76, range [39.47, 96.94]

Sequence (168 aa):
MCLTFPLQILNYLRDGEEFKIPLDRDACEELRREAQFYNLPGLVELCSPQVLNVGDEVQWKREAVSLYWRPFVRYMVDDSLTLPFIYDRNNHTLAKCIGCEEYQDPKCSYLFDIRYEDWEPMKHHMLLMRGEITQLMGDQCCIIAWDNGQQIHLPKSAVRKADPVFIP

Radius of gyration: 18.78 Å; chains: 1; bounding box: 50×39×46 Å

Secondary structure (DSSP, 8-state):
--TTHHHHHHHHHHHGGGPPPPSSHHHHHHHHHHHHHTT-HHHHHHTSPPPP-TT-EEEE-HHHHHHHHHHHHHHHH-TT--S-EEE-TTS-EEEE-SSSS-EE--S--------TTTTTHHHHHHHH-EEEEEEEETTTEEEEEETTS-EEEEEGGGEEEPPP----